Protein AF-A0A2E3SI61-F1 (afdb_monomer_lite)

Structure (mmCIF, N/CA/C/O backbone):
data_AF-A0A2E3SI61-F1
#
_entry.id   AF-A0A2E3SI61-F1
#
loop_
_atom_site.group_PDB
_atom_site.id
_atom_site.type_symbol
_atom_site.label_atom_id
_atom_site.label_alt_id
_atom_site.label_comp_id
_atom_site.label_asym_id
_atom_site.label_entity_id
_atom_site.label_seq_id
_atom_site.pdbx_PDB_ins_code
_atom_site.Cartn_x
_atom_site.Cartn_y
_atom_site.Cartn_z
_atom_site.occupancy
_atom_site.B_iso_or_equiv
_atom_site.auth_seq_id
_atom_site.auth_comp_id
_atom_site.auth_asym_id
_atom_site.auth_atom_id
_atom_site.pdbx_PDB_model_num
ATOM 1 N N . MET A 1 1 ? 17.933 1.016 -25.107 1.00 57.41 1 MET A N 1
ATOM 2 C CA . MET A 1 1 ? 16.505 0.801 -25.459 1.00 57.41 1 MET A CA 1
ATOM 3 C C . MET A 1 1 ? 16.100 1.855 -26.482 1.00 57.41 1 MET A C 1
ATOM 5 O O . MET A 1 1 ? 16.709 2.916 -26.472 1.00 57.41 1 MET A O 1
ATOM 9 N N . SER A 1 2 ? 15.128 1.592 -27.364 1.00 72.38 2 SER A N 1
ATOM 10 C CA . SER A 1 2 ? 14.484 2.681 -28.119 1.00 72.38 2 SER A CA 1
ATOM 11 C C . SER A 1 2 ? 13.704 3.578 -27.151 1.00 72.38 2 SER A C 1
ATOM 13 O O . SER A 1 2 ? 13.308 3.125 -26.075 1.00 72.38 2 SER A O 1
ATOM 15 N N . ASN A 1 3 ? 13.500 4.844 -27.522 1.00 72.50 3 ASN A N 1
ATOM 16 C CA . ASN A 1 3 ? 12.770 5.806 -26.693 1.00 72.50 3 ASN A CA 1
ATOM 17 C C . ASN A 1 3 ? 11.339 5.322 -26.384 1.00 72.50 3 ASN A C 1
ATOM 19 O O . ASN A 1 3 ? 10.901 5.382 -25.240 1.00 72.50 3 ASN A O 1
ATOM 23 N N . ASP A 1 4 ? 10.665 4.735 -27.376 1.00 77.69 4 ASP A N 1
ATOM 24 C CA . ASP A 1 4 ? 9.306 4.198 -27.232 1.00 77.69 4 ASP A CA 1
ATOM 25 C C . ASP A 1 4 ? 9.244 3.063 -26.196 1.00 77.69 4 ASP A C 1
ATOM 27 O O . ASP A 1 4 ? 8.416 3.095 -25.292 1.00 77.69 4 ASP A O 1
ATOM 31 N N . ASN A 1 5 ? 10.216 2.139 -26.210 1.00 81.19 5 ASN A N 1
ATOM 32 C CA . ASN A 1 5 ? 10.277 1.055 -25.223 1.00 81.19 5 ASN A CA 1
ATOM 33 C C . ASN A 1 5 ? 10.514 1.573 -23.793 1.00 81.19 5 ASN A C 1
ATOM 35 O O . ASN A 1 5 ? 10.138 0.914 -22.825 1.00 81.19 5 ASN A O 1
ATOM 39 N N . PHE A 1 6 ? 11.200 2.709 -23.637 1.00 82.31 6 PHE A N 1
ATOM 40 C CA . PHE A 1 6 ? 11.422 3.319 -22.326 1.00 82.31 6 PHE A CA 1
ATOM 41 C C . PHE A 1 6 ? 10.161 4.022 -21.809 1.00 82.31 6 PHE A C 1
ATOM 43 O O . PHE A 1 6 ? 9.857 3.913 -20.622 1.00 82.31 6 PHE A O 1
ATOM 50 N N . ILE A 1 7 ? 9.411 4.692 -22.690 1.00 86.12 7 ILE A N 1
ATOM 51 C CA . ILE 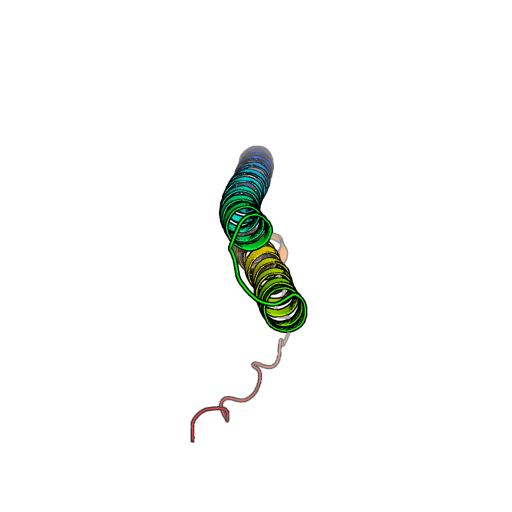A 1 7 ? 8.114 5.299 -22.360 1.00 86.12 7 ILE A CA 1
ATOM 52 C C . ILE A 1 7 ? 7.119 4.217 -21.927 1.00 86.12 7 ILE A C 1
ATOM 54 O O . ILE A 1 7 ? 6.518 4.346 -20.859 1.00 86.12 7 ILE A O 1
ATOM 58 N N . ASP A 1 8 ? 7.017 3.125 -22.687 1.00 89.62 8 ASP A N 1
ATOM 59 C CA . ASP A 1 8 ? 6.147 1.990 -22.355 1.00 89.62 8 ASP A CA 1
ATOM 60 C C . ASP A 1 8 ? 6.529 1.383 -20.997 1.00 89.62 8 ASP A C 1
ATOM 62 O O . ASP A 1 8 ? 5.684 1.214 -20.117 1.00 89.62 8 ASP A O 1
ATOM 66 N N . PHE A 1 9 ? 7.829 1.163 -20.764 1.00 89.81 9 PHE A N 1
ATOM 67 C CA . PHE A 1 9 ? 8.337 0.704 -19.470 1.00 89.81 9 PHE A CA 1
ATOM 68 C C . PHE A 1 9 ? 7.971 1.657 -18.320 1.00 89.81 9 PHE A C 1
ATOM 70 O O . PHE A 1 9 ? 7.582 1.207 -17.238 1.00 89.81 9 PHE A O 1
ATOM 77 N N . GLN A 1 10 ? 8.096 2.973 -18.513 1.00 90.56 10 GLN A N 1
ATOM 78 C CA . GLN A 1 10 ? 7.724 3.948 -17.488 1.00 90.56 10 GLN A CA 1
ATOM 79 C C . GLN A 1 10 ? 6.226 3.908 -17.188 1.00 90.56 10 GLN A C 1
ATOM 81 O O . GLN A 1 10 ? 5.845 3.982 -16.017 1.00 90.56 10 GLN A O 1
ATOM 86 N N . GLN A 1 11 ? 5.383 3.764 -18.210 1.00 93.00 11 GLN A N 1
ATOM 87 C CA . GLN A 1 11 ? 3.942 3.653 -18.029 1.00 93.00 11 GLN A CA 1
ATOM 88 C C . GLN A 1 11 ? 3.577 2.386 -17.244 1.00 93.00 11 GLN A C 1
ATOM 90 O O . GLN A 1 11 ? 2.885 2.483 -16.228 1.00 93.00 11 GLN A O 1
ATOM 95 N N . GLU A 1 12 ? 4.118 1.228 -17.627 1.00 94.38 12 GLU A N 1
ATOM 96 C CA . GLU A 1 12 ? 3.922 -0.033 -16.899 1.00 94.38 12 GLU A CA 1
ATOM 97 C C . GLU A 1 12 ? 4.391 0.070 -15.441 1.00 94.38 12 GLU A C 1
ATOM 99 O O . GLU A 1 12 ? 3.729 -0.408 -14.512 1.00 94.38 12 GLU A O 1
ATOM 104 N N . LEU A 1 13 ? 5.525 0.735 -15.207 1.00 93.81 13 LEU A N 1
ATOM 105 C CA . LEU A 1 13 ? 6.060 0.949 -13.868 1.00 93.81 13 LEU A CA 1
ATOM 106 C C . LEU A 1 13 ? 5.124 1.821 -13.018 1.00 93.81 13 LEU A C 1
ATOM 108 O O . LEU A 1 13 ? 4.891 1.504 -11.847 1.00 93.81 13 LEU A O 1
ATOM 112 N N . ILE A 1 14 ? 4.575 2.899 -13.587 1.00 95.00 14 ILE A N 1
ATOM 113 C CA . ILE A 1 14 ? 3.611 3.781 -12.915 1.00 95.00 14 ILE A CA 1
ATOM 114 C C . ILE A 1 14 ? 2.328 3.015 -12.586 1.00 95.00 14 ILE A C 1
ATOM 116 O O . ILE A 1 14 ? 1.877 3.051 -11.437 1.00 95.00 14 ILE A O 1
ATOM 120 N N . GLU A 1 15 ? 1.765 2.283 -13.544 1.00 96.38 15 GLU A N 1
ATOM 121 C CA . GLU A 1 15 ? 0.568 1.463 -13.336 1.00 96.38 15 GLU A CA 1
ATOM 122 C C . GLU A 1 15 ? 0.798 0.415 -12.240 1.00 96.38 15 GLU A C 1
ATOM 124 O O . GLU A 1 15 ? -0.003 0.296 -11.306 1.00 96.38 15 GLU A O 1
ATOM 129 N N . GLY A 1 16 ? 1.947 -0.263 -12.261 1.00 97.00 16 GLY A N 1
ATOM 130 C CA . GLY A 1 16 ? 2.342 -1.216 -11.227 1.00 97.00 16 GLY A CA 1
ATOM 131 C C . GLY A 1 16 ? 2.473 -0.580 -9.838 1.00 97.00 16 GLY A C 1
ATOM 132 O O . GLY A 1 16 ? 2.064 -1.174 -8.835 1.00 97.00 16 GLY A O 1
ATOM 133 N N . VAL A 1 17 ? 3.010 0.640 -9.743 1.00 97.62 17 VAL A N 1
ATOM 134 C CA . VAL A 1 17 ? 3.069 1.407 -8.486 1.00 97.62 17 VAL A CA 1
ATOM 135 C C . VAL A 1 17 ? 1.669 1.739 -7.982 1.00 97.62 17 VAL A C 1
ATOM 137 O O . VAL A 1 17 ? 1.386 1.532 -6.798 1.00 97.62 17 VAL A O 1
ATOM 140 N N . LEU A 1 18 ? 0.789 2.230 -8.856 1.00 97.56 18 LEU A N 1
ATOM 141 C CA . LEU A 1 18 ? -0.584 2.585 -8.502 1.00 97.56 18 LEU A CA 1
ATOM 142 C C . LEU A 1 18 ? -1.354 1.366 -7.993 1.00 97.56 18 LEU A C 1
ATOM 144 O O . LEU A 1 18 ? -1.922 1.426 -6.902 1.00 97.56 18 LEU A O 1
ATOM 148 N N . GLN A 1 19 ? -1.301 0.239 -8.706 1.00 98.25 19 GLN A N 1
ATOM 149 C CA . GLN A 1 19 ? -1.961 -1.002 -8.293 1.00 98.25 19 GLN A CA 1
ATOM 150 C C . GLN A 1 19 ? -1.460 -1.499 -6.931 1.00 98.25 19 GLN A C 1
ATOM 152 O O . GLN A 1 19 ? -2.262 -1.808 -6.046 1.00 98.25 19 GLN A O 1
ATOM 157 N N . LYS A 1 20 ? -0.138 -1.514 -6.711 1.00 97.75 20 LYS A N 1
ATOM 158 C CA . LYS A 1 20 ? 0.448 -1.913 -5.420 1.00 97.75 20 LYS A CA 1
ATOM 159 C C . LYS A 1 20 ? -0.001 -0.997 -4.283 1.00 97.75 20 LYS A C 1
ATOM 161 O O . LYS A 1 20 ? -0.314 -1.486 -3.197 1.00 97.75 20 LYS A O 1
ATOM 166 N N . LYS A 1 21 ? -0.056 0.320 -4.515 1.00 98.12 21 LYS A N 1
ATOM 167 C CA . LYS A 1 21 ? -0.541 1.284 -3.518 1.00 98.12 21 LYS A CA 1
ATOM 168 C C . LYS A 1 21 ? -2.027 1.089 -3.234 1.00 98.12 21 LYS A C 1
ATOM 170 O O . LYS A 1 21 ? -2.390 1.037 -2.065 1.00 98.12 21 LYS A O 1
ATOM 175 N N . ILE A 1 22 ? -2.868 0.908 -4.251 1.00 98.25 22 ILE A N 1
ATOM 176 C CA . ILE A 1 22 ? -4.301 0.629 -4.067 1.00 98.25 22 ILE A CA 1
ATOM 177 C C . ILE A 1 22 ? -4.491 -0.609 -3.186 1.00 98.25 22 ILE A C 1
ATOM 179 O O . ILE A 1 22 ? -5.166 -0.532 -2.161 1.00 98.25 22 ILE A O 1
ATOM 183 N N . HIS A 1 23 ? -3.827 -1.717 -3.520 1.00 98.25 23 HIS A N 1
ATOM 184 C CA . HIS A 1 23 ? -3.937 -2.956 -2.753 1.00 98.25 23 HIS A CA 1
ATOM 185 C C . HIS A 1 23 ? -3.454 -2.795 -1.302 1.00 98.25 23 HIS A C 1
ATOM 187 O O . HIS A 1 23 ? -4.094 -3.271 -0.360 1.00 98.25 23 HIS A O 1
ATOM 193 N N . LEU A 1 24 ? -2.344 -2.078 -1.098 1.00 98.31 24 LEU A N 1
ATOM 194 C CA . LEU A 1 24 ? -1.840 -1.764 0.237 1.00 98.31 24 LEU A CA 1
ATOM 195 C C . LEU A 1 24 ? -2.871 -0.959 1.040 1.00 98.31 24 LEU A C 1
ATOM 197 O O . LEU A 1 24 ? -3.162 -1.306 2.182 1.00 98.31 24 LEU A O 1
ATOM 201 N N . HIS A 1 25 ? -3.447 0.089 0.453 1.00 98.12 25 HIS A N 1
ATOM 202 C CA . HIS A 1 25 ? -4.445 0.922 1.119 1.00 98.12 25 HIS A CA 1
ATOM 203 C C . HIS A 1 25 ? -5.709 0.127 1.478 1.00 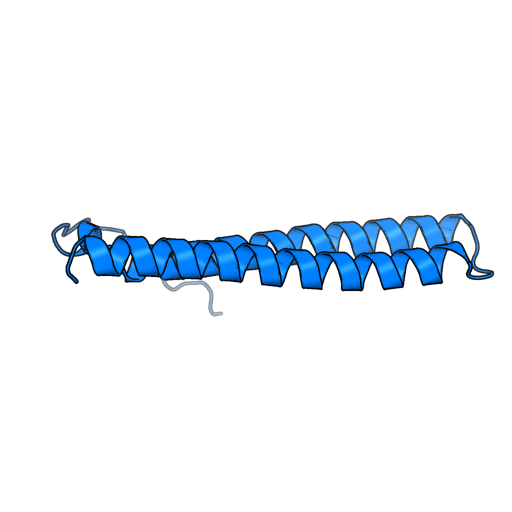98.12 25 HIS A C 1
ATOM 205 O O . HIS A 1 25 ? -6.130 0.190 2.631 1.00 98.12 25 HIS A O 1
ATOM 211 N N . GLN A 1 26 ? -6.232 -0.699 0.565 1.00 98.38 26 GLN A N 1
ATOM 212 C CA . GLN A 1 26 ? -7.381 -1.583 0.820 1.00 98.38 26 GLN A CA 1
ATOM 213 C C . GLN A 1 26 ? -7.136 -2.528 2.007 1.00 98.38 26 GLN A C 1
ATOM 215 O O . GLN A 1 26 ? -7.992 -2.705 2.875 1.00 98.38 26 GLN A O 1
ATOM 220 N N . LYS A 1 27 ? -5.932 -3.105 2.103 1.00 98.31 27 LYS A N 1
ATOM 221 C CA . LYS A 1 27 ? -5.546 -3.962 3.234 1.00 98.31 27 LYS A CA 1
ATOM 222 C C . LYS A 1 27 ? -5.585 -3.210 4.568 1.00 98.31 27 LYS A C 1
ATOM 224 O O . LYS A 1 27 ? -6.043 -3.752 5.574 1.00 98.31 27 LYS A O 1
ATOM 229 N N . TYR A 1 28 ? -5.078 -1.980 4.603 1.00 98.38 28 TYR A N 1
ATOM 230 C CA . TYR A 1 28 ? -5.076 -1.171 5.824 1.00 98.38 28 TYR A CA 1
ATOM 231 C C . TYR A 1 28 ? -6.462 -0.642 6.185 1.00 98.38 28 TYR A C 1
ATOM 233 O O . TYR A 1 28 ? -6.786 -0.581 7.370 1.00 98.38 28 TYR A O 1
ATOM 241 N N . GLU A 1 29 ? -7.280 -0.313 5.191 1.00 98.19 29 GLU A N 1
ATOM 242 C CA . GLU A 1 29 ? -8.683 0.051 5.372 1.00 98.19 29 GLU A CA 1
ATOM 243 C C . GLU A 1 29 ? -9.457 -1.080 6.055 1.00 98.19 29 GLU A C 1
ATOM 245 O O . GLU A 1 29 ? -10.071 -0.845 7.095 1.00 98.19 29 GLU A O 1
ATOM 250 N N . TYR A 1 30 ? -9.295 -2.323 5.590 1.00 98.19 30 TYR A N 1
ATOM 251 C CA . TYR A 1 30 ? -9.867 -3.503 6.244 1.00 98.19 30 TYR A CA 1
ATOM 252 C C . TYR A 1 30 ? -9.469 -3.607 7.728 1.00 98.19 30 TYR A C 1
ATOM 254 O O . TYR A 1 30 ? -10.309 -3.845 8.598 1.00 98.19 30 TYR A O 1
ATOM 262 N N . PHE A 1 31 ? -8.191 -3.397 8.066 1.00 97.94 31 PHE A N 1
ATOM 263 C CA . PHE A 1 31 ? -7.756 -3.434 9.468 1.00 97.94 31 PHE A CA 1
ATOM 264 C C . PHE A 1 31 ? -8.354 -2.305 10.309 1.00 97.94 31 PHE A C 1
ATOM 266 O O . PHE A 1 31 ? -8.715 -2.531 11.468 1.00 97.94 31 PHE A O 1
ATOM 273 N N . LEU A 1 32 ? -8.455 -1.100 9.750 1.00 97.69 32 LEU A N 1
ATOM 274 C CA . LEU A 1 32 ? -9.052 0.049 10.427 1.00 97.69 32 LEU A CA 1
ATOM 275 C C . LEU A 1 32 ? -10.554 -0.152 10.644 1.00 97.69 32 LEU A C 1
ATOM 277 O O . LEU A 1 32 ? -11.048 0.163 11.727 1.00 97.69 32 LEU A O 1
ATOM 281 N N . GLU A 1 33 ? -11.259 -0.739 9.680 1.00 97.94 33 GLU A N 1
ATOM 282 C CA . GLU A 1 33 ? -12.670 -1.107 9.801 1.00 97.94 33 GLU A CA 1
ATOM 283 C C . GLU A 1 33 ? -12.879 -2.145 10.912 1.00 97.94 33 GLU A C 1
ATOM 285 O O . GLU A 1 33 ? -13.684 -1.943 11.820 1.00 97.94 33 GLU A O 1
ATOM 290 N N . LYS A 1 34 ? -12.089 -3.227 10.936 1.00 98.06 34 LYS A N 1
ATOM 291 C CA . LYS A 1 34 ? -12.168 -4.222 12.023 1.00 98.06 34 LYS A CA 1
ATOM 292 C C . LYS A 1 34 ? -11.854 -3.616 13.388 1.00 98.06 34 LYS A C 1
ATOM 294 O O . LYS A 1 34 ? -12.480 -3.973 14.389 1.00 98.06 34 LYS A O 1
ATOM 299 N N . LEU A 1 35 ? -10.908 -2.684 13.449 1.00 97.56 35 LEU A N 1
ATOM 300 C CA . LEU A 1 35 ? -10.589 -1.972 14.679 1.00 97.56 35 LEU A CA 1
ATOM 301 C C . LEU A 1 35 ? -11.735 -1.053 15.123 1.00 97.56 35 LEU A C 1
ATOM 303 O O . LEU A 1 35 ? -12.014 -0.983 16.325 1.00 97.56 35 LEU A O 1
ATOM 307 N N . SER A 1 36 ? -12.410 -0.379 14.189 1.00 96.44 36 SER A N 1
ATOM 308 C CA . SER A 1 36 ? -13.481 0.576 14.490 1.00 96.44 36 SER A CA 1
ATOM 309 C C . SER A 1 36 ? -14.675 -0.110 15.158 1.00 96.44 36 SER A C 1
ATOM 311 O O . SER A 1 36 ? -15.128 0.372 16.201 1.00 96.44 36 SER A O 1
ATOM 313 N N . ILE A 1 37 ? -15.086 -1.283 14.665 1.00 97.50 37 ILE A N 1
ATOM 314 C CA . ILE A 1 37 ? -16.213 -2.068 15.201 1.00 97.50 37 ILE A CA 1
ATOM 315 C C . ILE A 1 37 ? -15.857 -2.916 16.431 1.00 97.50 37 ILE A C 1
ATOM 317 O O . ILE A 1 37 ? -16.738 -3.440 17.105 1.00 97.50 37 ILE A O 1
ATOM 321 N N . SER A 1 38 ? -14.569 -3.069 16.753 1.00 97.44 38 SER A N 1
ATOM 322 C CA . SER A 1 38 ? -14.142 -3.895 17.889 1.00 97.44 38 SER A CA 1
ATOM 323 C C . SER A 1 38 ? -14.607 -3.335 19.243 1.00 97.44 38 SER A C 1
ATOM 325 O O . SER A 1 38 ? -14.696 -2.122 19.429 1.00 97.44 38 SER A O 1
ATOM 327 N N . ASN A 1 39 ? -14.792 -4.193 20.253 1.00 97.81 39 ASN A N 1
ATOM 328 C CA . ASN A 1 39 ? -15.136 -3.764 21.620 1.00 97.81 39 ASN A CA 1
ATOM 329 C C . ASN A 1 39 ? -13.919 -3.259 22.437 1.00 97.81 39 ASN A C 1
ATOM 331 O O . ASN A 1 39 ? -13.868 -3.367 23.660 1.00 97.81 39 ASN A O 1
ATOM 335 N N . LYS A 1 40 ? -12.863 -2.779 21.766 1.00 96.75 40 LYS A N 1
ATOM 336 C CA . LYS A 1 40 ? -11.651 -2.267 22.425 1.00 96.75 40 LYS A CA 1
ATOM 337 C C . LYS A 1 40 ? -11.867 -0.843 22.941 1.00 96.75 40 LYS A C 1
ATOM 339 O O . LYS A 1 40 ? -12.654 -0.079 22.384 1.00 96.75 40 LYS A O 1
ATOM 344 N N . SER A 1 41 ? -11.112 -0.460 23.972 1.00 97.88 41 SER A N 1
ATOM 345 C CA . SER A 1 41 ? -11.167 0.900 24.515 1.00 97.88 41 SER A CA 1
ATOM 346 C C . SER A 1 41 ? -10.779 1.945 23.463 1.00 97.88 41 SER A C 1
ATOM 348 O O . SER A 1 41 ? -9.962 1.687 22.574 1.00 97.88 41 SER A O 1
ATOM 350 N N . LYS A 1 42 ? -11.328 3.162 23.584 1.00 96.62 42 LYS A N 1
ATOM 351 C CA . LYS A 1 42 ? -11.006 4.283 22.681 1.00 96.62 42 LYS A CA 1
ATOM 352 C C . LYS A 1 42 ? -9.499 4.560 22.622 1.00 96.62 42 LYS A C 1
ATOM 354 O O . LYS A 1 42 ? -8.957 4.766 21.540 1.00 96.62 42 LYS A O 1
ATOM 359 N N . VAL A 1 43 ? -8.819 4.497 23.771 1.00 98.06 43 VAL A N 1
ATOM 360 C CA . VAL A 1 43 ? -7.363 4.694 23.877 1.00 98.06 43 VAL A CA 1
ATOM 361 C C . VAL A 1 43 ? -6.604 3.634 23.077 1.00 98.06 43 VAL A C 1
ATOM 363 O O . VAL A 1 43 ? -5.716 3.971 22.297 1.00 98.06 43 VAL A O 1
ATOM 366 N N . TYR A 1 44 ? -6.986 2.360 23.208 1.00 97.81 44 TYR A N 1
ATOM 367 C CA . TYR A 1 44 ? -6.359 1.275 22.455 1.00 97.81 44 TYR A CA 1
ATOM 368 C C . TYR A 1 44 ? -6.560 1.441 20.946 1.00 97.81 44 TYR A C 1
ATOM 370 O O . TYR A 1 44 ? -5.596 1.342 20.185 1.00 97.81 44 TYR A O 1
ATOM 378 N N . LYS A 1 45 ? -7.792 1.750 20.516 1.00 98.00 45 LYS A N 1
ATOM 379 C CA . LYS A 1 45 ? -8.104 2.019 19.106 1.00 98.00 45 LYS A CA 1
ATOM 380 C C . LYS A 1 45 ? -7.236 3.153 18.564 1.00 98.00 45 LYS A C 1
ATOM 382 O O . LYS A 1 45 ? -6.609 2.982 17.530 1.00 98.00 45 LYS A O 1
ATOM 387 N N . LEU A 1 46 ? -7.108 4.261 19.294 1.00 97.81 46 LEU A N 1
ATOM 388 C CA . LEU A 1 46 ? -6.280 5.394 18.878 1.00 97.81 46 LEU A CA 1
ATOM 389 C C . LEU A 1 46 ? -4.804 5.013 18.695 1.00 97.81 46 LEU A C 1
ATOM 391 O O . LEU A 1 46 ? -4.200 5.356 17.678 1.00 97.81 46 LEU A O 1
ATOM 395 N N . ILE A 1 47 ? -4.215 4.308 19.666 1.00 98.19 47 ILE A N 1
ATOM 396 C CA . ILE A 1 47 ? -2.808 3.884 19.603 1.00 98.19 47 ILE A CA 1
ATOM 397 C C . ILE A 1 47 ? -2.586 2.965 18.401 1.00 98.19 47 ILE A C 1
ATOM 399 O O . ILE A 1 47 ? -1.624 3.146 17.649 1.00 98.19 47 ILE A O 1
ATOM 403 N N . LEU A 1 48 ? -3.474 1.991 18.203 1.00 97.94 48 LEU A N 1
ATOM 404 C CA . LEU A 1 48 ? -3.338 1.034 17.117 1.00 97.94 48 LEU A CA 1
ATOM 405 C C . LEU A 1 48 ? -3.578 1.688 15.749 1.00 97.94 48 LEU A C 1
ATOM 407 O O . LEU A 1 48 ? -2.776 1.465 14.846 1.00 97.94 48 LEU A O 1
ATOM 411 N N . SER A 1 49 ? -4.574 2.567 15.609 1.00 97.88 49 SER A N 1
ATOM 412 C CA . SER A 1 49 ? -4.805 3.335 14.378 1.00 97.88 49 SER A CA 1
ATOM 413 C C . SER A 1 49 ? -3.596 4.189 14.002 1.00 97.88 49 SER A C 1
ATOM 415 O O . SER A 1 49 ? -3.177 4.169 12.847 1.00 97.88 49 SER A O 1
ATOM 417 N N . LYS A 1 50 ? -2.972 4.880 14.969 1.00 98.19 50 LYS A N 1
ATOM 418 C CA . LYS A 1 50 ? -1.732 5.639 14.725 1.00 98.19 50 LYS A CA 1
ATOM 419 C C . LYS A 1 50 ? -0.618 4.733 14.201 1.00 98.19 50 LYS A C 1
ATOM 421 O O . LYS A 1 50 ? 0.015 5.059 13.202 1.00 98.19 50 LYS A O 1
ATOM 426 N N . ARG A 1 51 ? -0.405 3.572 14.832 1.00 98.25 51 ARG A N 1
ATOM 427 C CA . ARG A 1 51 ? 0.609 2.598 14.392 1.00 98.25 51 ARG A CA 1
ATOM 428 C C . ARG A 1 51 ? 0.331 2.067 12.986 1.00 98.25 51 ARG A C 1
ATOM 430 O O . ARG A 1 51 ? 1.266 1.979 12.192 1.00 98.25 51 ARG A O 1
ATOM 437 N N . LEU A 1 52 ? -0.922 1.728 12.684 1.00 98.25 52 LEU A N 1
ATOM 438 C CA . LEU A 1 52 ? -1.345 1.260 11.364 1.00 98.25 52 LEU A CA 1
ATOM 439 C C . LEU A 1 52 ? -1.099 2.333 10.301 1.00 98.25 52 LEU A C 1
ATOM 441 O O . LEU A 1 52 ? -0.438 2.048 9.308 1.00 98.25 52 LEU A O 1
ATOM 445 N N . LEU A 1 53 ? -1.517 3.575 10.551 1.00 97.88 53 LEU A N 1
ATOM 446 C CA . LEU A 1 53 ? -1.319 4.694 9.630 1.00 97.88 53 LEU A CA 1
ATOM 447 C C . LEU A 1 53 ? 0.168 4.985 9.380 1.00 97.88 53 LEU A C 1
ATOM 449 O O . LEU A 1 53 ? 0.600 5.080 8.234 1.00 97.88 53 LEU A O 1
ATOM 453 N N . SER A 1 54 ? 0.987 5.054 10.434 1.00 98.25 54 SER A N 1
ATOM 454 C CA . SER A 1 54 ? 2.437 5.247 10.286 1.00 98.25 54 SER A CA 1
ATOM 455 C C . SER A 1 54 ? 3.110 4.107 9.520 1.00 98.25 54 SER A C 1
ATOM 457 O O . SER A 1 54 ? 4.164 4.301 8.913 1.00 98.25 54 SER A O 1
ATOM 459 N N . ARG A 1 55 ? 2.562 2.891 9.578 1.00 98.19 55 ARG A N 1
ATOM 460 C CA . ARG A 1 55 ? 3.085 1.752 8.823 1.00 98.19 55 ARG A CA 1
ATOM 461 C C . ARG A 1 55 ? 2.648 1.803 7.358 1.00 98.19 55 ARG A C 1
ATOM 463 O O . ARG A 1 55 ? 3.510 1.658 6.499 1.00 98.19 55 ARG A O 1
ATOM 470 N N . LEU A 1 56 ? 1.382 2.125 7.090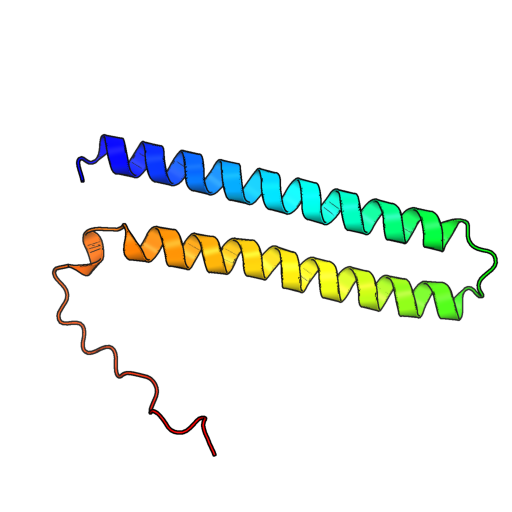 1.00 98.31 56 LEU A N 1
ATOM 471 C CA . LEU A 1 56 ? 0.858 2.363 5.744 1.00 98.31 56 LEU A CA 1
ATOM 472 C C . LEU A 1 56 ? 1.698 3.401 4.989 1.00 98.31 56 LEU A C 1
ATOM 474 O O . LEU A 1 56 ? 2.149 3.123 3.884 1.00 98.31 56 LEU A O 1
ATOM 478 N N . ILE A 1 57 ? 1.975 4.560 5.598 1.00 97.88 57 ILE A N 1
ATOM 479 C CA . ILE A 1 57 ? 2.775 5.625 4.965 1.00 97.88 57 ILE A CA 1
ATOM 480 C C . ILE A 1 57 ? 4.179 5.120 4.605 1.00 97.88 57 ILE A C 1
ATOM 482 O O . ILE A 1 57 ? 4.654 5.338 3.492 1.00 97.88 57 ILE A O 1
ATOM 486 N N . ARG A 1 58 ? 4.842 4.408 5.525 1.00 98.25 58 ARG A N 1
ATOM 487 C CA . ARG A 1 58 ? 6.193 3.870 5.294 1.00 98.25 58 ARG A CA 1
ATOM 488 C C . ARG A 1 58 ? 6.223 2.830 4.178 1.00 98.25 58 ARG A C 1
ATOM 490 O O . ARG A 1 58 ? 7.093 2.899 3.315 1.00 98.25 58 ARG A O 1
ATOM 497 N N . GLU A 1 59 ? 5.286 1.889 4.180 1.00 98.06 59 GLU A N 1
ATOM 498 C CA . GLU A 1 59 ? 5.203 0.850 3.147 1.00 98.06 59 GLU A CA 1
ATOM 499 C C . GLU A 1 59 ? 4.820 1.447 1.781 1.00 98.06 59 GLU A C 1
ATOM 501 O O . GLU A 1 59 ? 5.429 1.105 0.770 1.00 98.06 59 GLU A O 1
ATOM 506 N N . SER A 1 60 ? 3.903 2.418 1.754 1.00 97.56 60 SER A N 1
ATOM 507 C CA . SER A 1 60 ? 3.489 3.140 0.543 1.00 97.56 60 SER A CA 1
ATOM 508 C C . SER A 1 60 ? 4.642 3.936 -0.081 1.00 97.56 60 SER A C 1
ATOM 510 O O . SER A 1 60 ? 4.850 3.892 -1.295 1.00 97.56 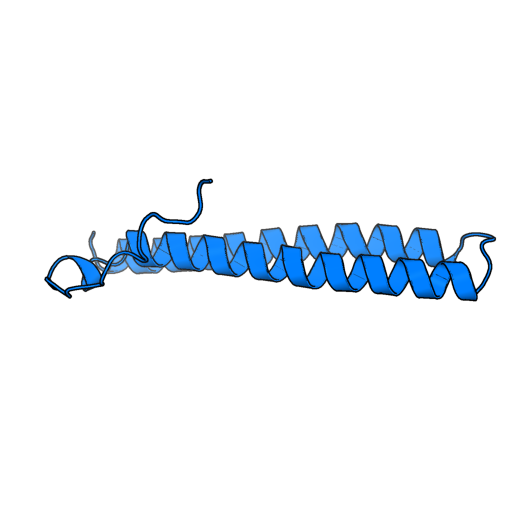60 SER A O 1
ATOM 512 N N . ASN A 1 61 ? 5.453 4.603 0.747 1.00 97.31 61 ASN A N 1
ATOM 513 C CA . ASN A 1 61 ? 6.660 5.296 0.292 1.00 97.31 61 ASN A CA 1
ATOM 514 C C . ASN A 1 61 ? 7.729 4.324 -0.210 1.00 97.31 61 ASN A C 1
ATOM 516 O O . ASN A 1 61 ? 8.386 4.607 -1.208 1.00 97.31 61 ASN A O 1
ATOM 520 N N . LYS A 1 62 ? 7.889 3.166 0.440 1.00 97.75 62 LYS A N 1
ATOM 521 C CA . LYS A 1 62 ? 8.835 2.143 -0.011 1.00 97.75 62 LYS A CA 1
ATOM 522 C C . LYS A 1 62 ? 8.514 1.656 -1.428 1.00 97.75 62 LYS A C 1
ATOM 524 O O . LYS A 1 62 ? 9.430 1.561 -2.234 1.00 97.75 62 LYS A O 1
ATOM 529 N N . ILE A 1 63 ? 7.235 1.431 -1.751 1.00 97.81 63 ILE A N 1
ATOM 530 C CA . ILE A 1 63 ? 6.802 1.062 -3.114 1.00 97.81 63 ILE A CA 1
ATOM 531 C C . ILE A 1 63 ? 7.286 2.095 -4.140 1.00 97.81 63 ILE A C 1
ATOM 533 O O . ILE A 1 63 ? 7.803 1.721 -5.191 1.00 97.81 63 ILE A O 1
ATOM 537 N N . LEU A 1 64 ? 7.147 3.387 -3.826 1.00 95.25 64 LEU A N 1
ATOM 538 C CA . LEU A 1 64 ? 7.587 4.461 -4.714 1.00 95.25 64 LEU A CA 1
ATOM 539 C C . LEU A 1 64 ? 9.114 4.493 -4.863 1.00 95.25 64 LEU A C 1
ATOM 541 O O . LEU A 1 64 ? 9.609 4.582 -5.981 1.00 95.25 64 LEU A O 1
ATOM 545 N N . ILE A 1 65 ? 9.855 4.378 -3.759 1.00 95.69 65 ILE A N 1
ATOM 546 C CA . ILE A 1 65 ? 11.327 4.370 -3.767 1.00 95.69 65 ILE A CA 1
ATOM 547 C C . ILE A 1 65 ? 11.863 3.188 -4.582 1.00 95.69 65 ILE A C 1
ATOM 549 O O . ILE A 1 65 ? 12.808 3.341 -5.354 1.00 95.69 65 ILE A O 1
ATOM 553 N N . ASP A 1 66 ? 11.275 2.005 -4.421 1.00 94.88 66 ASP A N 1
ATOM 554 C CA . ASP A 1 66 ? 11.702 0.810 -5.146 1.00 94.88 66 ASP A CA 1
ATOM 555 C C . ASP A 1 66 ? 11.422 0.946 -6.652 1.00 94.88 66 ASP A C 1
ATOM 557 O O . ASP A 1 66 ? 12.252 0.547 -7.471 1.00 94.88 66 ASP A O 1
ATOM 561 N N . ALA A 1 67 ? 10.313 1.588 -7.031 1.00 93.56 67 ALA A N 1
ATOM 562 C CA . ALA A 1 67 ? 10.029 1.912 -8.425 1.00 93.56 67 ALA A CA 1
ATOM 563 C C . ALA A 1 67 ? 10.982 2.971 -8.989 1.00 93.56 67 ALA A C 1
ATOM 565 O O . ALA A 1 67 ? 11.505 2.783 -10.081 1.00 93.56 67 ALA A O 1
ATOM 566 N N . GLN A 1 68 ? 11.291 4.031 -8.239 1.00 92.50 68 GLN A N 1
ATOM 567 C CA . GLN A 1 68 ? 12.288 5.027 -8.647 1.00 92.50 68 GLN A CA 1
ATOM 568 C C . GLN A 1 68 ? 13.646 4.372 -8.906 1.00 92.50 68 GLN A C 1
ATOM 570 O O . GLN A 1 68 ? 14.216 4.560 -9.973 1.00 92.50 68 GLN A O 1
ATOM 575 N N . LYS A 1 69 ? 14.117 3.516 -7.989 1.00 90.81 69 LYS A N 1
ATOM 576 C CA . LYS A 1 69 ? 15.350 2.735 -8.181 1.00 90.81 69 LYS A CA 1
ATOM 577 C C . LYS A 1 69 ? 15.297 1.858 -9.427 1.00 90.81 69 LYS A C 1
ATOM 579 O O . LYS A 1 69 ? 16.318 1.700 -10.088 1.00 90.81 69 LYS A O 1
ATOM 584 N N . CYS A 1 70 ? 14.142 1.262 -9.722 1.00 89.06 70 CYS A N 1
ATOM 585 C CA . CYS A 1 70 ? 13.941 0.511 -10.954 1.00 89.06 70 CYS A CA 1
ATOM 586 C C . CYS A 1 70 ? 14.101 1.439 -12.164 1.00 89.06 70 CYS A C 1
ATOM 588 O O . CYS A 1 70 ? 14.980 1.211 -12.982 1.00 89.06 70 CYS A O 1
ATOM 590 N N . SER A 1 71 ? 13.350 2.542 -12.220 1.00 87.88 71 SER A N 1
ATOM 591 C CA . SER A 1 71 ? 13.412 3.500 -13.328 1.00 87.88 71 SER A CA 1
ATOM 592 C C . SER A 1 71 ? 14.811 4.061 -13.564 1.00 87.88 71 SER A C 1
ATOM 594 O O . SER A 1 71 ? 15.226 4.169 -14.712 1.00 87.88 71 SER A O 1
ATOM 596 N N . THR A 1 72 ? 15.546 4.402 -12.503 1.00 86.00 72 THR A N 1
ATOM 597 C CA . THR A 1 72 ? 16.915 4.925 -12.604 1.00 86.00 72 THR A CA 1
ATOM 598 C C . THR A 1 72 ? 17.858 3.913 -13.251 1.00 86.00 72 THR A C 1
ATOM 600 O O . THR A 1 72 ? 18.666 4.302 -14.082 1.00 86.00 72 THR A O 1
ATOM 603 N N . LYS A 1 73 ? 17.729 2.616 -12.934 1.00 82.19 73 LYS A N 1
ATOM 604 C CA . LYS A 1 73 ? 18.563 1.560 -13.537 1.00 82.19 73 LYS A CA 1
ATOM 605 C C . LYS A 1 73 ? 18.334 1.375 -15.037 1.00 82.19 73 LYS A C 1
ATOM 607 O O . LYS A 1 73 ? 19.229 0.883 -15.708 1.00 82.19 73 LYS A O 1
ATOM 612 N N . TYR A 1 74 ? 17.147 1.715 -15.536 1.00 75.31 74 TYR A N 1
ATOM 613 C CA . TYR A 1 74 ? 16.779 1.552 -16.946 1.00 75.31 74 TYR A CA 1
ATOM 614 C C . TYR A 1 74 ? 16.875 2.862 -17.755 1.00 75.31 74 TYR A C 1
ATOM 616 O O . TYR A 1 74 ? 16.613 2.851 -18.954 1.00 75.31 74 TYR A O 1
ATOM 624 N N . CYS A 1 75 ? 17.253 3.987 -17.132 1.00 73.00 75 CYS A N 1
ATOM 625 C CA . CYS A 1 75 ? 17.521 5.255 -17.824 1.00 73.00 75 CYS A CA 1
ATOM 626 C C . CYS A 1 75 ? 18.939 5.193 -18.411 1.00 73.00 75 CYS A C 1
ATOM 628 O O . CYS A 1 75 ? 19.911 5.172 -17.658 1.00 73.00 75 CYS A O 1
ATOM 630 N N . SER A 1 76 ? 19.072 5.228 -19.739 1.00 62.12 76 SER A N 1
ATOM 631 C CA . SER A 1 76 ? 20.373 5.314 -20.440 1.00 62.12 76 SER A CA 1
ATOM 632 C C . SER A 1 76 ? 21.140 6.615 -20.151 1.00 62.12 76 SER A C 1
ATOM 634 O O . SER A 1 76 ? 22.314 6.751 -20.452 1.00 62.12 76 SER A O 1
ATOM 636 N N . CYS A 1 77 ? 20.461 7.561 -19.513 1.00 61.12 77 CYS A N 1
ATOM 637 C CA . CYS A 1 77 ? 20.927 8.850 -19.014 1.00 61.12 77 CYS A CA 1
ATOM 638 C C . CYS A 1 77 ? 22.109 8.749 -18.032 1.00 61.12 77 CYS A C 1
ATOM 640 O O . CYS A 1 77 ? 22.776 9.745 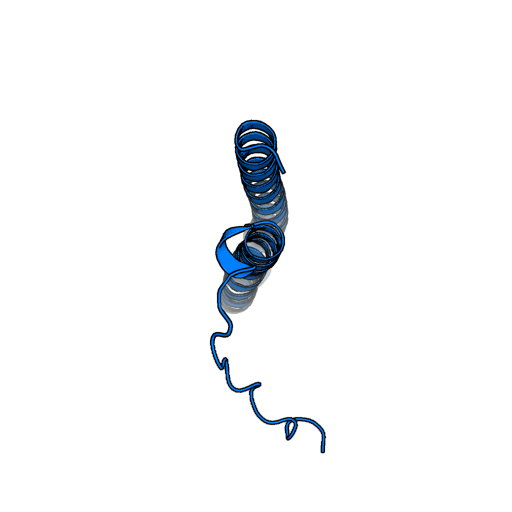-17.788 1.00 61.12 77 CYS A O 1
ATOM 642 N N . PHE A 1 78 ? 22.324 7.571 -17.436 1.00 54.28 78 PHE A N 1
ATOM 643 C CA . PHE A 1 78 ? 23.387 7.307 -16.462 1.00 54.28 78 PHE A CA 1
ATOM 644 C C . PHE A 1 78 ? 24.556 6.490 -17.041 1.00 54.28 78 PHE A C 1
ATOM 646 O O . PHE A 1 78 ? 25.427 6.084 -16.277 1.00 54.28 78 PHE A O 1
ATOM 653 N N . GLU A 1 79 ? 24.585 6.217 -18.353 1.00 51.22 79 GLU A N 1
ATOM 654 C CA . GLU A 1 79 ? 25.701 5.491 -18.986 1.00 51.22 79 GLU A CA 1
ATOM 655 C C . GLU A 1 79 ? 26.880 6.406 -19.379 1.00 51.22 79 GLU A C 1
ATOM 657 O O . GLU A 1 79 ? 27.995 5.908 -19.483 1.00 51.22 79 GLU A O 1
ATOM 662 N N . ASP A 1 80 ? 26.676 7.728 -19.495 1.00 45.31 80 ASP A N 1
ATOM 663 C CA . ASP A 1 80 ? 27.704 8.694 -19.947 1.00 45.31 80 ASP A CA 1
ATOM 664 C C . ASP A 1 80 ? 28.219 9.645 -18.855 1.00 45.31 80 ASP A C 1
ATOM 666 O O . ASP A 1 80 ? 28.843 10.669 -19.135 1.00 45.31 80 ASP A O 1
ATOM 670 N N . GLU A 1 81 ? 27.997 9.314 -17.589 1.00 44.91 81 GLU A N 1
ATOM 671 C CA . GLU A 1 81 ? 28.571 10.077 -16.493 1.00 44.91 81 GLU A CA 1
ATOM 672 C C . GLU A 1 81 ? 29.435 9.160 -15.628 1.00 44.91 81 GLU A C 1
ATOM 674 O O . GLU A 1 81 ? 28.961 8.500 -14.700 1.00 44.91 81 GLU A O 1
ATOM 679 N N . ASP A 1 82 ? 30.747 9.231 -15.883 1.00 46.16 82 ASP A N 1
ATOM 680 C CA . ASP A 1 82 ? 31.811 9.196 -14.870 1.00 46.16 82 ASP A CA 1
ATOM 681 C C . ASP A 1 82 ? 31.560 10.278 -13.790 1.00 46.16 82 ASP A C 1
ATOM 683 O O . ASP A 1 82 ? 32.414 11.103 -13.457 1.00 46.16 82 ASP A O 1
ATOM 687 N N . LEU A 1 83 ? 30.356 10.317 -13.221 1.00 45.09 83 LEU A N 1
ATOM 688 C CA . LEU A 1 83 ? 30.108 11.005 -11.983 1.00 45.09 83 LEU A CA 1
ATOM 689 C C . LEU A 1 83 ? 30.673 10.118 -10.892 1.00 45.09 83 LEU A C 1
ATOM 691 O O . LEU A 1 83 ? 30.140 9.062 -10.547 1.00 45.09 83 LEU A O 1
ATOM 695 N N . ASP A 1 84 ? 31.770 10.629 -10.359 1.00 42.72 84 ASP A N 1
ATOM 696 C CA . ASP A 1 84 ? 32.416 10.369 -9.085 1.00 42.72 84 ASP A CA 1
ATOM 697 C C . ASP A 1 84 ? 31.410 10.432 -7.909 1.00 42.72 84 ASP A C 1
ATOM 699 O O . ASP A 1 84 ? 31.505 11.235 -6.974 1.00 42.72 84 ASP A O 1
ATOM 703 N N . VAL A 1 85 ? 30.377 9.584 -7.948 1.00 45.75 85 VAL A N 1
ATOM 704 C CA . VAL A 1 85 ? 29.482 9.318 -6.832 1.00 45.75 85 VAL A CA 1
ATOM 705 C C . VAL A 1 85 ? 30.303 8.492 -5.866 1.00 45.75 85 VAL A C 1
ATOM 707 O O . VAL A 1 85 ? 30.322 7.260 -5.913 1.00 45.75 85 VAL A O 1
ATOM 710 N N . LYS A 1 86 ? 31.007 9.200 -4.979 1.00 39.22 86 LYS A N 1
ATOM 711 C CA . LYS A 1 86 ? 31.577 8.658 -3.749 1.00 39.22 86 LYS A CA 1
ATOM 712 C C . LYS A 1 86 ? 30.593 7.639 -3.182 1.00 39.22 86 LYS A C 1
ATOM 714 O O . LYS A 1 86 ? 29.541 8.009 -2.656 1.00 39.22 86 LYS A O 1
ATOM 719 N N . ARG A 1 87 ? 30.930 6.348 -3.305 1.00 41.47 87 ARG A N 1
ATOM 720 C CA . ARG A 1 87 ? 30.242 5.280 -2.575 1.00 41.47 87 ARG A CA 1
ATOM 721 C C . ARG A 1 87 ? 30.146 5.746 -1.121 1.00 41.47 87 ARG A C 1
ATOM 723 O O . ARG A 1 87 ? 31.176 6.147 -0.573 1.00 41.47 87 ARG A O 1
ATOM 730 N N . PRO A 1 88 ? 28.969 5.718 -0.476 1.00 41.19 88 PRO A N 1
ATOM 731 C CA . PRO A 1 88 ? 28.936 5.919 0.959 1.00 41.19 88 PRO A CA 1
ATOM 732 C C . PRO A 1 88 ? 29.841 4.850 1.574 1.00 41.19 88 PRO A C 1
ATOM 734 O O . PRO A 1 88 ? 29.666 3.660 1.306 1.00 41.19 88 PRO A O 1
ATOM 737 N N . ASN A 1 89 ? 30.861 5.312 2.303 1.00 37.38 89 ASN A N 1
ATOM 738 C CA . ASN A 1 89 ? 31.891 4.492 2.929 1.00 37.38 89 ASN A CA 1
ATOM 739 C C . ASN A 1 89 ? 31.290 3.225 3.549 1.00 37.38 89 ASN A C 1
ATOM 741 O O . ASN A 1 89 ? 30.300 3.277 4.282 1.00 37.38 89 ASN A O 1
ATOM 745 N N . SER A 1 90 ? 31.936 2.097 3.274 1.00 44.81 90 SER A N 1
ATOM 746 C CA . SER A 1 90 ? 31.604 0.746 3.720 1.00 44.81 90 SER A CA 1
ATOM 747 C C . SER A 1 90 ? 31.832 0.511 5.223 1.00 44.81 90 SER A C 1
ATOM 749 O O . SER A 1 90 ? 32.395 -0.509 5.594 1.00 44.81 90 SER A O 1
ATOM 751 N N . ASN A 1 91 ? 31.387 1.423 6.092 1.00 47.38 91 ASN A N 1
ATOM 752 C CA . ASN A 1 91 ? 31.494 1.295 7.554 1.00 47.38 91 ASN A CA 1
ATOM 753 C C . ASN A 1 91 ? 30.123 1.256 8.251 1.00 47.38 91 ASN A C 1
ATOM 755 O O . ASN A 1 91 ? 29.942 1.825 9.322 1.00 47.38 91 ASN A O 1
ATOM 759 N N . TRP A 1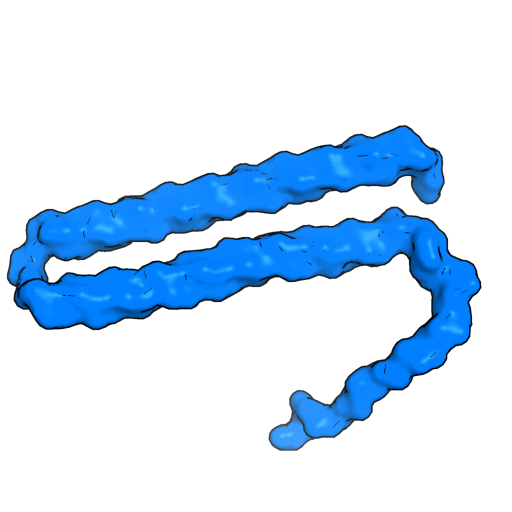 92 ? 29.159 0.545 7.663 1.00 44.66 92 TRP A N 1
ATOM 760 C CA . TRP A 1 92 ? 27.922 0.151 8.354 1.00 44.66 92 TRP A CA 1
ATOM 761 C C . TRP A 1 92 ? 27.789 -1.370 8.456 1.00 44.66 92 TRP A C 1
ATOM 763 O O . TRP A 1 92 ? 26.707 -1.908 8.248 1.00 44.66 92 TRP A O 1
ATOM 773 N N . ILE A 1 93 ? 28.894 -2.062 8.750 1.00 40.56 93 ILE A N 1
ATOM 774 C CA . ILE A 1 93 ? 28.876 -3.413 9.323 1.00 40.56 93 ILE A CA 1
ATOM 775 C C . ILE A 1 93 ? 30.039 -3.511 10.318 1.00 40.56 93 ILE A C 1
ATOM 777 O O . ILE A 1 93 ? 31.158 -3.849 9.945 1.00 40.56 93 ILE A O 1
ATOM 781 N N . HIS A 1 94 ? 29.752 -3.182 11.574 1.00 37.47 94 HIS A N 1
ATOM 782 C CA . HIS A 1 94 ? 30.342 -3.805 12.754 1.00 37.47 94 HIS A CA 1
ATOM 783 C C . HIS A 1 94 ? 29.265 -3.865 13.834 1.00 37.47 94 HIS A C 1
ATOM 785 O O . HIS A 1 94 ? 28.532 -2.859 13.976 1.00 37.47 94 HIS A O 1
#

Foldseek 3Di:
DPPVVLVVVLVVLVVVLVVVLVVLVVVLVVVLVCLVPDPDDPVVSVVVNVVSVVVSVVVNVVSVVVSVVVSVVPPCVPVPDPPPPPDPDPPPDD

Secondary structure (DSSP, 8-state):
--HHHHHHHHHHHHHHHHHHHHHHHHHHHHHHHHHHHSS--HHHHHHHHHHHHHHHHHHHHHHHHHHHHHHHHH-GGGSS---------S----

Radius of gyration: 20.02 Å; chains: 1; bounding box: 49×15×53 Å

pLDDT: mean 84.03, std 20.67, range [37.38, 98.38]

Sequence (94 aa):
MSNDNFIDFQQELIEGVLQKKIHLHQKYEYFLEKLSISNKSKVYKLILSKRLLSRLIRESNKILIDAQKCSTKYCSCFEDEDLDVKRPNSNWIH